Protein AF-A0A9D6SBH3-F1 (afdb_monomer_lite)

Radius of gyration: 13.59 Å; chains: 1; bounding box: 36×23×32 Å

pLDDT: mean 88.33, std 7.85, range [60.06, 97.69]

Secondary structure (DSSP, 8-state):
-EEETTEEEEE-SSSS-EEEESSHHHHHHHHHHHHHHHHTTS-GGGGT--SS----------SS--

Structure (mmCIF, N/CA/C/O backbone):
data_AF-A0A9D6SBH3-F1
#
_entry.id   AF-A0A9D6SBH3-F1
#
loop_
_atom_site.group_PDB
_atom_site.id
_atom_site.type_symbol
_atom_site.label_atom_id
_atom_site.label_alt_id
_atom_site.label_comp_id
_atom_site.label_asym_id
_atom_site.label_entity_id
_atom_site.label_seq_id
_atom_site.pdbx_PDB_ins_code
_atom_site.Cartn_x
_atom_site.Cartn_y
_atom_site.Cartn_z
_atom_site.occupancy
_atom_site.B_iso_or_equiv
_atom_site.auth_seq_id
_atom_site.auth_comp_id
_atom_site.auth_asym_id
_atom_site.auth_atom_id
_atom_site.pdbx_PDB_model_num
ATOM 1 N N . MET A 1 1 ? 1.910 -8.010 -3.627 1.00 90.50 1 MET A N 1
ATOM 2 C CA . MET A 1 1 ? 2.262 -6.961 -4.616 1.00 90.50 1 MET A CA 1
ATOM 3 C C . MET A 1 1 ? 2.659 -7.617 -5.928 1.00 90.50 1 MET A C 1
ATOM 5 O O . MET A 1 1 ? 3.310 -8.655 -5.886 1.00 90.50 1 MET A O 1
ATOM 9 N N . THR A 1 2 ? 2.308 -7.023 -7.066 1.00 91.19 2 THR A N 1
ATOM 10 C CA . THR A 1 2 ? 2.647 -7.516 -8.416 1.00 91.19 2 THR A CA 1
ATOM 11 C C . THR A 1 2 ? 3.284 -6.407 -9.260 1.00 91.19 2 THR A C 1
ATOM 13 O O . THR A 1 2 ? 3.228 -5.232 -8.895 1.00 91.19 2 THR A O 1
ATOM 16 N N . ARG A 1 3 ? 3.934 -6.772 -10.375 1.00 91.25 3 ARG A N 1
ATOM 17 C CA . ARG A 1 3 ? 4.324 -5.813 -11.422 1.00 91.25 3 ARG A CA 1
ATOM 18 C C . ARG A 1 3 ? 3.342 -5.888 -12.582 1.00 91.25 3 ARG A C 1
ATOM 20 O O . ARG A 1 3 ? 3.046 -6.990 -13.039 1.00 91.25 3 ARG A O 1
ATOM 27 N N . ASP A 1 4 ? 2.944 -4.728 -13.086 1.00 92.06 4 ASP A N 1
ATOM 28 C CA . ASP A 1 4 ? 2.199 -4.571 -14.335 1.00 92.06 4 ASP A CA 1
ATOM 29 C C . ASP A 1 4 ? 2.871 -3.486 -15.191 1.00 92.06 4 ASP A C 1
ATOM 31 O O . ASP A 1 4 ? 2.788 -2.289 -14.904 1.00 92.06 4 ASP A O 1
ATOM 35 N N . GLY A 1 5 ? 3.642 -3.917 -16.194 1.00 92.69 5 GLY A N 1
ATOM 36 C CA . GLY A 1 5 ? 4.515 -3.034 -16.971 1.00 92.69 5 GLY A CA 1
ATOM 37 C C . GLY A 1 5 ? 5.481 -2.238 -16.081 1.00 92.69 5 GLY A C 1
ATOM 38 O O . GLY A 1 5 ? 6.283 -2.815 -15.343 1.00 92.69 5 GLY A O 1
ATOM 39 N N . ASP A 1 6 ? 5.379 -0.909 -16.148 1.00 94.62 6 ASP A N 1
ATOM 40 C CA . ASP A 1 6 ? 6.194 0.041 -15.374 1.00 94.62 6 ASP A CA 1
ATOM 41 C C . ASP A 1 6 ? 5.652 0.320 -13.959 1.00 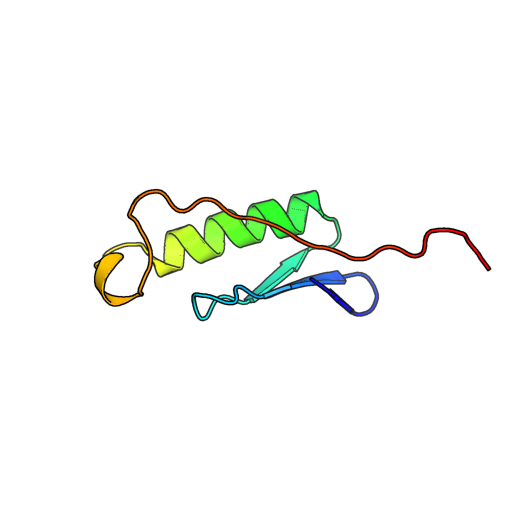94.62 6 ASP A C 1
ATOM 43 O O . ASP A 1 6 ? 6.167 1.198 -13.261 1.00 94.62 6 ASP A O 1
ATOM 47 N N . TRP A 1 7 ? 4.593 -0.370 -13.535 1.00 95.44 7 TRP A N 1
ATOM 48 C CA . TRP A 1 7 ? 3.927 -0.134 -12.258 1.00 95.44 7 TRP A CA 1
ATOM 49 C C . TRP A 1 7 ? 4.140 -1.289 -11.283 1.00 95.44 7 TRP A C 1
ATOM 51 O O . TRP A 1 7 ? 4.114 -2.466 -11.647 1.00 95.44 7 TRP A O 1
ATOM 61 N N . TYR A 1 8 ? 4.294 -0.942 -10.011 1.00 95.06 8 TYR A N 1
ATOM 62 C CA . TYR A 1 8 ? 4.027 -1.838 -8.896 1.00 95.06 8 TYR A CA 1
ATOM 63 C C . TYR A 1 8 ? 2.567 -1.676 -8.494 1.00 95.06 8 TYR A C 1
ATOM 65 O O . TYR A 1 8 ? 2.122 -0.552 -8.272 1.00 95.06 8 TYR A O 1
ATOM 73 N N . VAL A 1 9 ? 1.847 -2.785 -8.356 1.00 95.31 9 VAL A N 1
ATOM 74 C CA . VAL A 1 9 ? 0.455 -2.816 -7.895 1.00 95.31 9 VAL A CA 1
ATOM 75 C C . VAL A 1 9 ? 0.405 -3.473 -6.516 1.00 95.31 9 VAL A C 1
ATOM 77 O O . VAL A 1 9 ? 0.960 -4.558 -6.291 1.00 95.31 9 VAL A O 1
ATOM 80 N N . GLY A 1 10 ? -0.219 -2.784 -5.567 1.00 95.00 10 GLY A N 1
ATOM 81 C CA . GLY A 1 10 ? -0.456 -3.249 -4.206 1.00 95.00 10 GLY A CA 1
ATOM 82 C C . GLY A 1 10 ? -1.945 -3.450 -3.968 1.00 95.00 10 GLY A C 1
ATOM 83 O O . GLY A 1 10 ? -2.738 -2.550 -4.222 1.00 95.00 10 GLY A O 1
ATOM 84 N N . GLU A 1 11 ? -2.295 -4.624 -3.460 1.00 93.06 11 GLU A N 1
ATOM 85 C CA . GLU A 1 11 ? -3.647 -5.001 -3.054 1.00 93.06 11 GLU A CA 1
ATOM 86 C C . GLU A 1 11 ? -3.600 -5.372 -1.570 1.00 93.06 11 GLU A C 1
ATOM 88 O O . GLU A 1 11 ? -2.720 -6.134 -1.152 1.00 93.06 11 GLU A O 1
ATOM 93 N N . CYS A 1 12 ? -4.502 -4.793 -0.779 1.00 90.44 12 CYS A N 1
ATOM 94 C CA . CYS A 1 12 ? -4.710 -5.167 0.616 1.00 90.44 12 CYS A CA 1
ATOM 95 C C . CYS A 1 12 ? -5.584 -6.423 0.682 1.00 90.44 12 CYS A C 1
ATOM 97 O O . CYS A 1 12 ? -6.595 -6.511 -0.007 1.00 90.44 12 CYS A O 1
ATOM 99 N N . LEU A 1 13 ? -5.209 -7.391 1.520 1.00 87.31 13 LEU A N 1
ATOM 100 C CA . LEU A 1 13 ? -5.957 -8.648 1.642 1.00 87.31 13 LEU A CA 1
ATOM 101 C C . LEU A 1 13 ? -7.124 -8.523 2.629 1.00 87.31 13 LEU A C 1
ATOM 103 O O . LEU A 1 13 ? -8.102 -9.260 2.541 1.00 87.31 13 LEU A O 1
ATOM 107 N N . GLU A 1 14 ? -7.006 -7.598 3.577 1.00 85.69 14 GLU A N 1
ATOM 108 C CA . GLU A 1 14 ? -7.936 -7.407 4.685 1.00 85.69 14 GLU A CA 1
ATOM 109 C C . GLU A 1 14 ? -9.044 -6.398 4.365 1.00 85.69 14 GLU A C 1
ATOM 111 O O . GLU A 1 14 ? -10.132 -6.485 4.926 1.00 85.69 14 GLU A O 1
ATOM 116 N N . ILE A 1 15 ? -8.783 -5.447 3.464 1.00 86.69 15 ILE A N 1
ATOM 117 C CA . ILE A 1 15 ? -9.712 -4.369 3.107 1.00 86.69 15 ILE A CA 1
ATOM 118 C C . ILE A 1 15 ? -9.712 -4.132 1.598 1.00 86.69 15 ILE A C 1
ATOM 120 O O . ILE A 1 15 ? -8.723 -4.402 0.920 1.00 86.69 15 ILE A O 1
ATOM 124 N N . ALA A 1 16 ? -10.812 -3.588 1.075 1.00 89.31 16 ALA A N 1
ATOM 125 C CA . ALA A 1 16 ? -11.017 -3.347 -0.353 1.00 89.31 16 ALA A CA 1
ATOM 126 C C . ALA A 1 16 ? -10.221 -2.128 -0.865 1.00 89.31 16 ALA A C 1
ATOM 128 O O . ALA A 1 16 ? -10.792 -1.145 -1.338 1.00 89.31 16 ALA A O 1
ATOM 129 N N . VAL A 1 17 ? -8.894 -2.192 -0.758 1.00 93.00 17 VAL A N 1
ATOM 130 C CA . VAL A 1 17 ? -7.960 -1.154 -1.198 1.00 93.00 17 VAL A CA 1
ATOM 131 C C . VAL A 1 17 ? -6.971 -1.749 -2.194 1.00 93.00 17 VAL A C 1
ATOM 133 O O . VAL A 1 17 ? -6.267 -2.718 -1.910 1.00 93.00 17 VAL A O 1
ATOM 136 N N . VAL A 1 18 ? -6.893 -1.116 -3.362 1.00 94.81 18 VAL A N 1
ATOM 137 C CA . VAL A 1 18 ? -5.889 -1.381 -4.392 1.00 94.81 18 VAL A CA 1
ATOM 138 C C . VAL A 1 18 ? -5.293 -0.056 -4.847 1.00 94.81 18 VAL A C 1
ATOM 140 O O . VAL A 1 18 ? -6.004 0.936 -5.004 1.00 94.81 18 VAL A O 1
ATOM 143 N N . THR A 1 19 ? -3.980 -0.022 -5.043 1.00 96.69 19 THR A N 1
ATOM 144 C CA . THR A 1 19 ? -3.285 1.155 -5.571 1.00 96.69 19 THR A CA 1
ATOM 145 C C . THR A 1 19 ? -2.009 0.756 -6.305 1.00 96.69 19 THR A C 1
ATOM 147 O O . THR A 1 19 ? -1.625 -0.416 -6.345 1.00 96.69 19 THR A O 1
ATOM 150 N N . GLN A 1 20 ? -1.355 1.728 -6.928 1.00 97.12 20 GLN A N 1
ATOM 151 C CA . GLN A 1 20 ? -0.195 1.519 -7.784 1.00 97.12 20 GLN A CA 1
ATOM 152 C C . GLN A 1 20 ? 0.841 2.626 -7.608 1.00 97.12 20 GLN A C 1
ATOM 154 O O . GLN A 1 20 ? 0.493 3.741 -7.236 1.00 97.12 20 GLN A O 1
ATOM 159 N N . GLY A 1 21 ? 2.105 2.340 -7.915 1.00 97.31 21 GLY A N 1
ATOM 160 C CA . GLY A 1 21 ? 3.183 3.332 -7.967 1.00 97.31 21 GLY A CA 1
ATOM 161 C C . GLY A 1 21 ? 4.280 2.922 -8.947 1.00 97.31 21 GLY A C 1
ATOM 162 O O . GLY A 1 21 ? 4.486 1.733 -9.189 1.00 97.31 21 GLY A O 1
ATOM 163 N N . ARG A 1 22 ? 4.994 3.883 -9.541 1.00 97.12 22 ARG A N 1
ATOM 164 C CA . ARG A 1 22 ? 6.147 3.617 -10.429 1.00 97.12 22 ARG A CA 1
ATOM 165 C C . ARG A 1 22 ? 7.361 3.113 -9.659 1.00 97.12 22 ARG A C 1
ATOM 167 O O . ARG A 1 22 ? 8.228 2.441 -10.213 1.00 97.12 22 ARG A O 1
ATOM 174 N N . THR A 1 23 ? 7.424 3.421 -8.369 1.00 95.25 23 THR A N 1
ATOM 175 C CA . THR A 1 23 ? 8.444 2.928 -7.439 1.00 95.25 23 THR A CA 1
ATOM 176 C C . THR A 1 23 ? 7.795 2.229 -6.246 1.00 95.25 23 THR A C 1
ATOM 178 O O . THR A 1 23 ? 6.605 2.408 -5.987 1.00 95.25 23 THR A O 1
ATOM 181 N N . LEU A 1 24 ? 8.577 1.433 -5.505 1.00 93.25 24 LEU A N 1
ATOM 182 C CA . LEU A 1 24 ? 8.099 0.825 -4.260 1.00 93.25 24 LEU A CA 1
ATOM 183 C C . LEU A 1 24 ? 7.713 1.897 -3.233 1.00 93.25 24 LEU A C 1
ATOM 185 O O . LEU A 1 24 ? 6.665 1.777 -2.610 1.00 93.25 24 LEU A O 1
ATOM 189 N N . ASP A 1 25 ? 8.509 2.961 -3.106 1.00 95.19 25 ASP A N 1
ATOM 190 C CA . ASP A 1 25 ? 8.229 4.059 -2.174 1.00 95.19 25 ASP A CA 1
ATOM 191 C C . ASP A 1 25 ? 6.933 4.794 -2.532 1.00 95.19 25 ASP A C 1
ATOM 193 O O . ASP A 1 25 ? 6.120 5.076 -1.654 1.00 95.19 25 ASP A O 1
ATOM 197 N N . GLU A 1 26 ? 6.706 5.049 -3.824 1.00 97.69 26 GLU A N 1
ATOM 198 C CA . GLU A 1 26 ? 5.459 5.647 -4.310 1.00 97.69 26 GLU A CA 1
ATOM 199 C C . GLU A 1 26 ? 4.259 4.749 -4.003 1.00 97.69 26 GLU A C 1
ATOM 201 O O . GLU A 1 26 ? 3.266 5.220 -3.457 1.00 97.69 26 GLU A O 1
ATOM 206 N N . LEU A 1 27 ? 4.363 3.444 -4.274 1.00 95.94 27 LEU A N 1
ATOM 207 C CA . LEU A 1 27 ? 3.295 2.503 -3.949 1.00 95.94 27 LEU A CA 1
ATOM 208 C C . LEU A 1 27 ? 2.992 2.488 -2.441 1.00 95.94 27 LEU A C 1
ATOM 210 O O . LEU A 1 27 ? 1.828 2.467 -2.052 1.00 95.94 27 LEU A O 1
ATOM 214 N N . VAL A 1 28 ? 4.018 2.516 -1.585 1.00 94.81 28 VAL A N 1
ATOM 215 C CA . VAL A 1 28 ? 3.840 2.556 -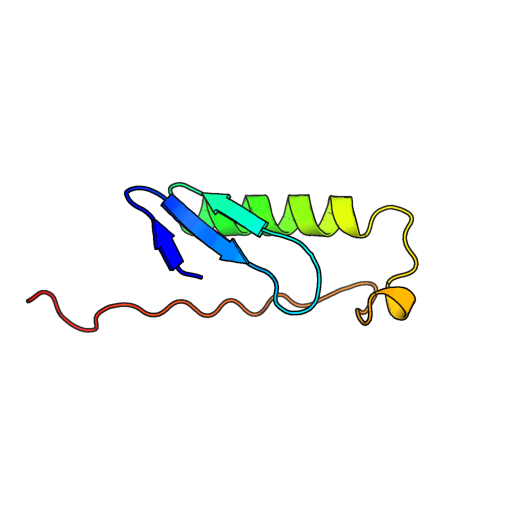0.123 1.00 94.81 28 VAL A CA 1
ATOM 216 C C . VAL A 1 28 ? 3.188 3.862 0.328 1.00 94.81 28 VAL A C 1
ATOM 218 O O . VAL A 1 28 ? 2.318 3.829 1.199 1.00 94.81 28 VAL A O 1
ATOM 221 N N . GLY A 1 29 ? 3.580 4.998 -0.251 1.00 96.06 29 GLY A N 1
ATOM 222 C CA . GLY A 1 29 ? 2.929 6.287 -0.007 1.00 96.06 29 GLY A CA 1
ATOM 223 C C . GLY A 1 29 ? 1.446 6.242 -0.365 1.00 96.06 29 GLY A C 1
ATOM 224 O O . GLY A 1 29 ? 0.600 6.530 0.481 1.00 96.06 29 GLY A O 1
ATOM 225 N N . ASN A 1 30 ? 1.140 5.763 -1.570 1.00 96.94 30 ASN A N 1
ATOM 226 C CA . ASN A 1 30 ? -0.226 5.660 -2.071 1.00 96.94 30 ASN A CA 1
ATOM 227 C C . ASN A 1 30 ? -1.071 4.672 -1.251 1.00 96.94 30 ASN A C 1
ATOM 229 O O . ASN A 1 30 ? -2.249 4.926 -1.018 1.00 96.94 30 ASN A O 1
ATOM 233 N N . LEU A 1 31 ? -0.487 3.566 -0.765 1.00 95.06 31 LEU A N 1
ATOM 234 C CA . LEU A 1 31 ? -1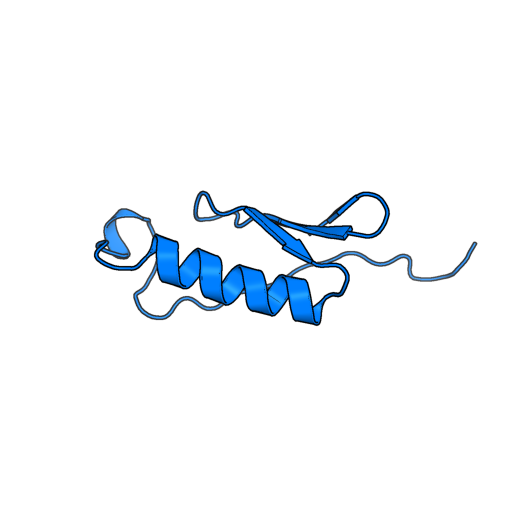.172 2.638 0.144 1.00 95.06 31 LEU A CA 1
ATOM 235 C C . LEU A 1 31 ? -1.531 3.315 1.464 1.00 95.06 31 LEU A C 1
ATOM 237 O O . LEU A 1 31 ? -2.659 3.182 1.920 1.00 95.06 31 LEU A O 1
ATOM 241 N N . ARG A 1 32 ? -0.606 4.062 2.077 1.00 93.06 32 ARG A N 1
ATOM 242 C CA . ARG A 1 32 ? -0.884 4.765 3.341 1.00 93.06 32 ARG A CA 1
ATOM 243 C C . ARG A 1 32 ? -2.027 5.764 3.196 1.00 93.06 32 ARG A C 1
ATOM 245 O O . ARG A 1 32 ? -2.893 5.805 4.062 1.00 93.06 32 ARG A O 1
ATOM 252 N N . GLU A 1 33 ? -2.033 6.530 2.110 1.00 95.31 33 GLU A N 1
ATOM 253 C CA . GLU A 1 33 ? -3.101 7.489 1.823 1.00 95.31 33 GLU A CA 1
ATOM 254 C C . GLU A 1 33 ? -4.436 6.784 1.568 1.00 95.31 33 GLU A C 1
ATOM 256 O O . GLU A 1 33 ? -5.423 7.095 2.227 1.00 95.31 33 GLU A O 1
ATOM 261 N N . ALA A 1 34 ? -4.465 5.785 0.679 1.00 94.81 34 ALA A N 1
ATOM 262 C CA . ALA A 1 34 ? -5.694 5.073 0.332 1.00 94.81 34 ALA A CA 1
ATOM 263 C C . ALA A 1 34 ? -6.313 4.341 1.533 1.00 94.81 34 ALA A C 1
ATOM 265 O O . ALA A 1 34 ? -7.530 4.342 1.696 1.00 94.81 34 ALA A O 1
ATOM 266 N N . ILE A 1 35 ? -5.484 3.747 2.396 1.00 91.44 35 ILE A N 1
ATOM 267 C CA . ILE A 1 35 ? -5.935 3.103 3.636 1.00 91.44 35 ILE A CA 1
ATOM 268 C C . ILE A 1 35 ? -6.452 4.153 4.620 1.00 91.44 35 ILE A C 1
ATOM 270 O O . ILE A 1 35 ? -7.516 3.961 5.195 1.00 91.44 35 ILE A O 1
ATOM 274 N N . GLY A 1 36 ? -5.740 5.272 4.782 1.00 90.56 36 GLY A N 1
ATOM 275 C CA . GLY A 1 36 ? -6.192 6.380 5.625 1.00 90.56 36 GLY A CA 1
ATOM 276 C C . GLY A 1 36 ? -7.563 6.904 5.198 1.00 90.56 36 GLY A C 1
ATOM 277 O O . GLY A 1 36 ? -8.453 7.009 6.032 1.00 90.56 36 GLY A O 1
ATOM 278 N N . LEU A 1 37 ? -7.755 7.136 3.897 1.00 91.69 37 LEU A N 1
ATOM 279 C CA . LEU A 1 37 ? -9.034 7.560 3.322 1.00 91.69 37 LEU A CA 1
ATOM 280 C C . LEU A 1 37 ? -10.134 6.503 3.484 1.00 91.69 37 LEU A C 1
ATOM 282 O O . LEU A 1 37 ? -11.283 6.853 3.719 1.00 91.69 37 LEU A O 1
ATOM 286 N N . HIS A 1 38 ? -9.804 5.214 3.364 1.00 89.25 38 HIS A N 1
ATOM 287 C CA . HIS A 1 38 ? -10.777 4.133 3.538 1.00 89.25 38 HIS A CA 1
ATOM 288 C C . HIS A 1 38 ? -11.264 3.999 4.987 1.00 89.25 38 HIS A C 1
ATOM 290 O O . HIS A 1 38 ? -12.406 3.615 5.210 1.00 89.25 38 HIS A O 1
ATOM 296 N N . LEU A 1 39 ? -10.401 4.290 5.965 1.00 88.06 39 LEU A N 1
ATOM 297 C CA . LEU A 1 39 ? -10.726 4.200 7.391 1.00 88.06 39 LEU A CA 1
ATOM 298 C C . LEU A 1 39 ? -11.296 5.506 7.964 1.00 88.06 39 LEU A C 1
ATOM 300 O O . LEU A 1 39 ? -11.807 5.510 9.083 1.00 88.06 39 LEU A O 1
ATOM 304 N N . GLU A 1 40 ? -11.205 6.621 7.235 1.00 89.62 40 GLU A N 1
ATOM 305 C CA . GLU A 1 40 ? -11.671 7.925 7.701 1.00 89.62 40 GLU A CA 1
ATOM 306 C C . GLU A 1 40 ? -13.188 7.919 7.954 1.00 89.62 40 GLU A C 1
ATOM 308 O O . GLU A 1 40 ? -13.997 7.815 7.036 1.00 89.62 40 GLU A O 1
ATOM 313 N N . GLY A 1 41 ? -13.580 8.056 9.225 1.00 84.19 41 GLY A N 1
ATOM 314 C CA . GLY A 1 41 ? -14.987 8.076 9.638 1.00 84.19 41 GLY A CA 1
ATOM 315 C C . GLY A 1 41 ? -15.649 6.697 9.751 1.00 84.19 41 GLY A C 1
ATOM 316 O O . GLY A 1 41 ? -16.821 6.629 10.125 1.00 84.19 41 GLY A O 1
ATOM 317 N N . GLU A 1 42 ? -14.911 5.618 9.483 1.00 85.31 42 GLU A N 1
ATOM 318 C CA . GLU A 1 42 ? -15.361 4.240 9.679 1.00 85.31 42 GLU A CA 1
ATOM 319 C C . GLU A 1 42 ? -15.043 3.740 11.097 1.00 85.31 42 GLU A C 1
ATOM 321 O O . GLU A 1 42 ? -14.160 4.259 11.778 1.00 85.31 42 GLU A O 1
ATOM 326 N N . ASP A 1 43 ? -15.758 2.704 11.544 1.00 86.19 43 ASP A N 1
ATOM 327 C CA . ASP A 1 43 ? -15.374 1.920 12.725 1.00 86.19 43 ASP A CA 1
ATOM 328 C C . ASP A 1 43 ? -14.426 0.794 12.271 1.00 86.19 43 ASP A C 1
ATOM 330 O O . ASP A 1 43 ? -14.893 -0.167 11.640 1.00 86.19 43 ASP A O 1
ATOM 334 N N . PRO A 1 44 ? -13.117 0.861 12.591 1.00 81.38 44 PRO A N 1
ATOM 335 C CA . PRO A 1 44 ? -12.131 -0.123 12.139 1.00 81.38 44 PRO A CA 1
ATOM 336 C C . PRO A 1 44 ? -12.514 -1.560 12.517 1.00 81.38 44 PRO A C 1
ATOM 338 O O . PRO A 1 44 ? -12.307 -2.492 11.735 1.00 81.38 44 PRO A O 1
ATOM 341 N N . GLY A 1 45 ? -13.166 -1.746 13.672 1.00 82.00 45 GLY A N 1
ATOM 342 C CA . GLY A 1 45 ? -13.594 -3.058 14.151 1.00 82.00 45 GLY A CA 1
ATOM 343 C C . GLY A 1 45 ? -14.649 -3.713 13.258 1.00 82.00 45 GLY A C 1
ATOM 344 O O . GLY A 1 45 ? -14.686 -4.939 13.147 1.00 82.00 45 GLY A O 1
ATOM 345 N N . ARG A 1 46 ? -15.473 -2.921 12.559 1.00 84.62 46 ARG A N 1
ATOM 346 C CA . ARG A 1 46 ? -16.454 -3.433 11.582 1.00 84.62 46 ARG A CA 1
ATOM 347 C C . ARG A 1 46 ? -15.804 -3.899 1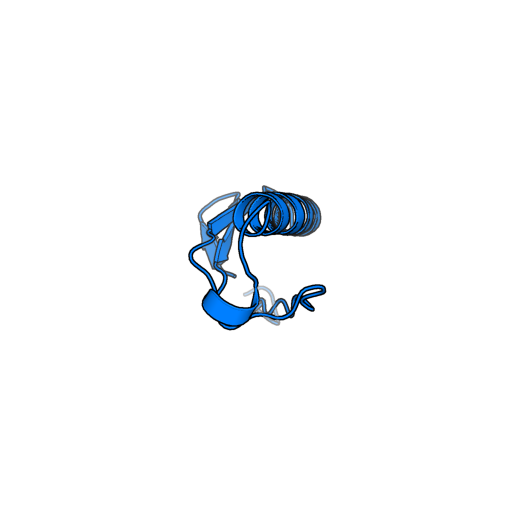0.284 1.00 84.62 46 ARG A C 1
ATOM 349 O O . ARG A 1 46 ? -16.380 -4.737 9.595 1.00 84.62 46 ARG A O 1
ATOM 356 N N . LEU A 1 47 ? -14.623 -3.372 9.976 1.00 79.62 47 LEU A N 1
ATOM 357 C CA . LEU A 1 47 ? -13.813 -3.724 8.811 1.00 79.62 47 LEU A CA 1
ATOM 358 C C . LEU A 1 47 ? -12.796 -4.835 9.123 1.00 79.62 47 LEU A C 1
ATOM 360 O O . LEU A 1 47 ? -12.024 -5.223 8.254 1.00 79.62 47 LEU A O 1
ATOM 364 N N . GLY A 1 48 ? -12.795 -5.365 10.352 1.00 81.25 48 GLY A N 1
ATOM 365 C CA . GLY A 1 48 ? -11.864 -6.414 10.770 1.00 81.25 48 GLY A CA 1
ATOM 366 C C . GLY A 1 48 ? -10.432 -5.920 10.993 1.00 81.25 48 GLY A C 1
ATOM 367 O O . GLY A 1 48 ? -9.506 -6.730 10.989 1.00 81.25 48 GLY A O 1
ATOM 368 N N . VAL A 1 49 ? -10.241 -4.613 11.201 1.00 83.00 49 VAL A N 1
ATOM 369 C CA . VAL A 1 49 ? -8.933 -3.981 11.421 1.00 83.00 49 VAL A CA 1
ATOM 370 C C . VAL A 1 49 ? -8.898 -3.202 12.741 1.00 83.00 49 VAL A C 1
ATOM 372 O O . VAL A 1 49 ? -9.920 -2.940 13.370 1.00 83.00 49 VAL A O 1
ATOM 375 N N . VAL A 1 50 ? -7.694 -2.870 13.206 1.00 85.38 50 VAL A N 1
ATOM 376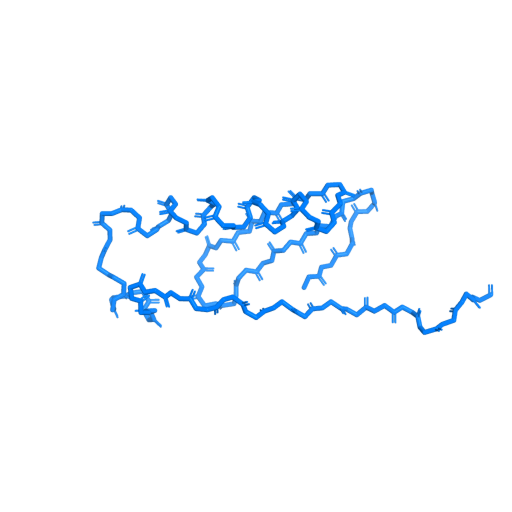 C CA . VAL A 1 50 ? -7.476 -2.037 14.404 1.00 85.38 50 VAL A CA 1
ATOM 377 C C . VAL A 1 50 ? -7.274 -0.573 14.006 1.00 85.38 50 VAL A C 1
ATOM 379 O O . VAL A 1 50 ? -6.922 -0.308 12.861 1.00 85.38 50 VAL A O 1
ATOM 382 N N . GLU A 1 51 ? -7.458 0.365 14.943 1.00 78.25 51 GLU A N 1
ATOM 383 C CA . GLU A 1 51 ? -7.305 1.815 14.697 1.00 78.25 51 GLU A CA 1
ATOM 384 C C . GLU A 1 51 ? -5.929 2.193 14.124 1.00 78.25 51 GLU A C 1
ATOM 386 O O . GLU A 1 51 ? -5.833 3.043 13.244 1.00 78.25 51 GLU A O 1
ATOM 391 N N . GLU A 1 52 ? -4.867 1.524 14.580 1.00 82.50 52 GLU A N 1
ATOM 392 C CA . GLU A 1 52 ? -3.502 1.711 14.079 1.00 82.50 52 GLU A CA 1
ATOM 393 C C . GLU A 1 52 ? -3.001 0.431 13.388 1.00 82.50 52 GLU A C 1
ATOM 395 O O . GLU A 1 52 ? -2.278 -0.376 13.990 1.00 82.50 52 GLU A O 1
ATOM 400 N N . PRO A 1 53 ? -3.397 0.182 12.126 1.00 84.56 53 PRO A N 1
ATOM 401 C CA . PRO A 1 53 ? -3.025 -1.039 11.433 1.00 84.56 53 PRO A CA 1
ATOM 402 C C . PRO A 1 53 ? -1.540 -1.027 11.062 1.00 84.56 53 PRO A C 1
ATOM 404 O O . PRO A 1 53 ? -0.973 -0.029 10.611 1.00 84.56 53 PRO A O 1
ATOM 407 N N . ARG A 1 54 ? -0.893 -2.186 11.200 1.00 87.06 54 ARG A N 1
ATOM 408 C CA . ARG A 1 54 ? 0.463 -2.409 10.693 1.00 87.06 54 ARG A CA 1
ATOM 409 C C . ARG A 1 54 ? 0.391 -3.005 9.300 1.00 87.06 54 ARG A C 1
ATOM 411 O O . ARG A 1 54 ? -0.192 -4.066 9.113 1.00 87.06 54 ARG A O 1
ATOM 418 N N . LEU A 1 55 ? 1.044 -2.354 8.345 1.00 86.25 55 LEU A N 1
ATOM 419 C CA . LEU A 1 55 ? 1.111 -2.839 6.971 1.00 86.25 55 LEU A CA 1
ATOM 420 C C . LEU A 1 55 ? 2.326 -3.748 6.802 1.00 86.25 55 LEU A C 1
ATOM 422 O O . LEU A 1 55 ?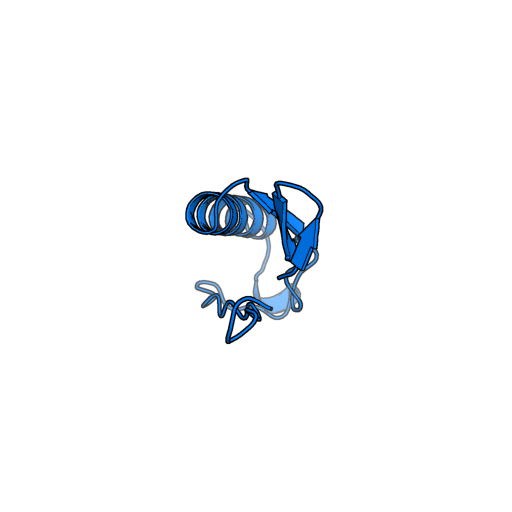 3.468 -3.295 6.893 1.00 86.25 55 LEU A O 1
ATOM 426 N N . ALA A 1 56 ? 2.072 -5.032 6.556 1.00 88.69 56 ALA A N 1
ATOM 427 C CA . ALA A 1 56 ? 3.081 -5.978 6.104 1.00 88.69 56 ALA A CA 1
ATOM 428 C C . ALA A 1 56 ? 3.022 -6.069 4.577 1.00 88.69 56 ALA A C 1
ATOM 430 O O . ALA A 1 56 ? 1.991 -6.395 3.998 1.00 88.69 56 ALA A O 1
ATOM 431 N N . LEU A 1 57 ? 4.140 -5.769 3.923 1.00 87.69 57 LEU A N 1
ATOM 432 C CA . LEU A 1 57 ? 4.248 -5.786 2.469 1.00 87.69 57 LEU A CA 1
ATOM 433 C C . LEU A 1 57 ? 5.142 -6.947 2.062 1.00 87.69 57 LEU A C 1
ATOM 435 O O . LEU A 1 57 ? 6.302 -7.021 2.467 1.00 87.69 57 LEU A O 1
ATOM 439 N N . THR A 1 58 ? 4.606 -7.848 1.246 1.00 87.62 58 THR A N 1
ATOM 440 C CA . THR A 1 58 ? 5.373 -8.939 0.646 1.00 87.62 58 THR A CA 1
ATOM 441 C C . THR A 1 58 ? 5.413 -8.745 -0.862 1.00 87.62 58 THR A C 1
ATOM 443 O O . THR A 1 58 ? 4.380 -8.616 -1.532 1.00 87.62 58 THR A O 1
ATOM 446 N N . TYR A 1 59 ? 6.630 -8.700 -1.394 1.00 83.44 59 TYR A N 1
ATOM 447 C CA . TYR A 1 59 ? 6.892 -8.650 -2.821 1.00 83.44 59 TYR A CA 1
ATOM 448 C C . TYR A 1 59 ? 7.978 -9.669 -3.152 1.00 83.44 59 TYR A C 1
ATOM 450 O O . TYR A 1 59 ? 8.998 -9.758 -2.469 1.00 83.44 59 TYR A O 1
ATOM 458 N N . GLU A 1 60 ? 7.734 -10.460 -4.189 1.00 80.62 60 GLU A N 1
ATOM 459 C CA . GLU A 1 60 ? 8.701 -11.434 -4.674 1.00 80.62 60 GLU A CA 1
ATOM 460 C C . GLU A 1 60 ? 9.600 -10.784 -5.725 1.00 80.62 60 GLU A C 1
ATOM 462 O O . GLU A 1 60 ? 9.142 -10.045 -6.601 1.00 80.62 60 GLU A O 1
ATOM 467 N N . ILE A 1 61 ? 10.897 -11.065 -5.638 1.00 79.94 61 ILE A N 1
ATOM 468 C CA . ILE A 1 61 ? 11.887 -10.650 -6.629 1.00 79.94 61 ILE A CA 1
ATOM 469 C C . ILE A 1 61 ? 12.614 -11.871 -7.166 1.00 79.94 61 ILE A C 1
ATOM 471 O O . ILE A 1 61 ? 12.901 -12.814 -6.428 1.00 79.94 61 ILE A O 1
ATOM 475 N N . ALA A 1 62 ? 12.946 -11.845 -8.456 1.00 78.69 62 ALA A N 1
ATOM 476 C CA . ALA A 1 62 ? 13.841 -12.841 -9.020 1.00 78.69 62 ALA A CA 1
ATOM 477 C C . ALA A 1 62 ? 15.213 -12.715 -8.340 1.00 78.69 62 ALA A C 1
ATOM 479 O O . ALA A 1 62 ? 15.820 -11.645 -8.354 1.00 78.69 62 ALA A O 1
ATOM 480 N N . ALA A 1 63 ? 15.691 -13.807 -7.742 1.00 74.25 63 ALA A N 1
ATOM 481 C CA . ALA A 1 63 ? 16.942 -13.819 -6.986 1.00 74.25 63 ALA A CA 1
ATOM 482 C C . ALA A 1 63 ? 18.191 -13.599 -7.864 1.00 74.25 63 ALA A C 1
ATOM 484 O O . ALA A 1 63 ? 19.243 -13.235 -7.346 1.00 74.25 63 ALA A O 1
ATOM 485 N N . LEU A 1 64 ? 18.084 -13.811 -9.180 1.00 69.19 64 LEU A N 1
ATOM 486 C CA . LEU A 1 64 ? 19.162 -13.629 -10.150 1.00 69.19 64 LEU A CA 1
ATOM 487 C C . LEU A 1 64 ? 18.594 -13.119 -11.487 1.00 69.19 64 LEU A C 1
ATOM 489 O O . LEU A 1 64 ? 17.503 -13.553 -11.878 1.00 69.19 64 LEU A O 1
ATOM 493 N N . PRO A 1 65 ? 19.314 -12.242 -12.215 1.00 62.06 65 PRO A N 1
ATOM 494 C CA . PRO A 1 65 ? 19.033 -12.024 -13.629 1.00 62.06 65 PRO A CA 1
ATOM 495 C C . PRO A 1 65 ? 19.246 -13.346 -14.383 1.00 62.06 65 PRO A C 1
ATOM 497 O O . PRO A 1 65 ? 20.190 -14.081 -14.086 1.00 62.06 65 PRO A O 1
ATOM 500 N N . ARG A 1 66 ? 18.341 -13.671 -15.312 1.00 60.06 66 ARG A N 1
ATOM 501 C CA . ARG A 1 66 ? 18.570 -14.755 -16.277 1.00 60.06 66 ARG A CA 1
ATOM 502 C C . ARG A 1 66 ? 19.634 -14.350 -17.287 1.00 60.06 66 ARG A C 1
ATOM 504 O O . ARG A 1 66 ? 19.646 -13.154 -17.650 1.00 60.06 66 ARG A O 1
#

Foldseek 3Di:
DDDDPQKDWDADPQAGDIDIDSDPVRRVVVRVVRVCVVPVPHDQVVSVADPDHDDDDDDDDDPDDD

Sequence (66 aa):
MTRDGDWYVGECLEIAVVTQGRTLDELVGNLREAIGLHLEGEDPGRLGVVEEPRLALTYEIAALPR